Protein AF-A0AAU6LKH6-F1 (afdb_monomer_lite)

Sequence (119 aa):
MSAELGDRPKPSDEMRDVYDVLEHVRLRPGMFVRDGSLQELALILAGYGTALHVHDVGEHFDLAPVGPFADWLCRSRGWSMSCGWATAIELNVQDEPPLSAFFRLLDEWRAATAVEQAR

Foldseek 3Di:
DDDDPDDDQDPPVPDDDVVSVVVVCVVCVVVQDPPLQLVSVLVVLLVVVVVCVVVVPPDDRASHLDGDLQVCCCVVPVFDSVVGDQVRQVVPDDPDRSNVVVVVSVVVSVVVVVVVVVD

Secondary structure (DSSP, 8-state):
-------PPPPTTT--SHHHHHHHHHH-HHHHSGGG-HHHHHHHHHHHHHHHHHTT-------SSSSHHHHHHHHHH----TTHHHHHHHHH--SS-HHHHHHHHHHHHHHHHHHHHT-

Radius of gyration: 15.2 Å; chains: 1; bounding box: 42×38×40 Å

pLDDT: mean 90.08, std 13.74, range [40.19, 98.31]

Structure (mmCIF, N/CA/C/O backbone):
data_AF-A0AAU6LKH6-F1
#
_entry.id   AF-A0AAU6LKH6-F1
#
loop_
_atom_site.group_PDB
_atom_site.id
_atom_site.type_symbol
_atom_site.label_atom_id
_atom_site.label_alt_id
_atom_site.label_comp_id
_atom_site.label_asym_id
_atom_site.label_entity_id
_atom_site.label_seq_id
_atom_site.pdbx_PDB_ins_code
_atom_site.Cartn_x
_atom_site.Cartn_y
_atom_site.Cartn_z
_atom_site.occupancy
_atom_site.B_iso_or_equiv
_atom_site.auth_seq_id
_atom_site.auth_comp_id
_atom_site.auth_asym_id
_atom_site.auth_atom_id
_atom_site.pdbx_PDB_model_num
ATOM 1 N N . MET A 1 1 ? 27.632 14.215 21.190 1.00 41.81 1 MET A N 1
ATOM 2 C CA . MET A 1 1 ? 27.419 14.339 19.736 1.00 41.81 1 MET A CA 1
ATOM 3 C C . MET A 1 1 ? 27.656 12.964 19.139 1.00 41.81 1 MET A C 1
ATOM 5 O O . MET A 1 1 ? 28.805 12.581 19.027 1.00 41.81 1 MET A O 1
ATOM 9 N N . SER A 1 2 ? 26.574 12.210 18.945 1.00 40.19 2 SER A N 1
ATOM 10 C CA . SER A 1 2 ? 26.452 10.987 18.134 1.00 40.19 2 SER A CA 1
ATOM 11 C C . SER A 1 2 ? 25.008 10.531 18.322 1.00 40.19 2 SER A C 1
ATOM 13 O O . SER A 1 2 ? 24.700 9.820 19.270 1.00 40.19 2 SER A O 1
ATOM 15 N N . ALA A 1 3 ? 24.108 11.077 17.506 1.00 40.75 3 ALA A N 1
ATOM 16 C CA . ALA A 1 3 ? 22.784 10.501 17.330 1.00 40.75 3 ALA A CA 1
ATOM 17 C C . ALA A 1 3 ? 22.931 9.453 16.227 1.00 40.75 3 ALA A C 1
ATOM 19 O O . ALA A 1 3 ? 23.409 9.768 15.135 1.00 40.75 3 ALA A O 1
ATOM 20 N N . GLU A 1 4 ? 22.618 8.212 16.569 1.00 41.72 4 GLU A N 1
ATOM 21 C CA . GLU A 1 4 ? 22.649 7.066 15.674 1.00 41.72 4 GLU A CA 1
ATOM 22 C C . GLU A 1 4 ? 21.784 7.332 14.435 1.00 41.72 4 GLU A C 1
ATOM 24 O O . GLU A 1 4 ? 20.683 7.878 14.533 1.00 41.72 4 GLU A O 1
ATOM 29 N N . LEU A 1 5 ? 22.309 6.983 13.255 1.00 45.81 5 LEU A N 1
ATOM 30 C CA . LEU A 1 5 ? 21.567 7.005 11.999 1.00 45.81 5 LEU A CA 1
ATOM 31 C C . LEU A 1 5 ? 20.493 5.909 12.040 1.00 45.81 5 LEU A C 1
ATOM 33 O O . LEU A 1 5 ? 20.705 4.805 11.551 1.00 45.81 5 LEU A O 1
ATOM 37 N N . GLY A 1 6 ? 19.344 6.225 12.631 1.00 50.12 6 GLY A N 1
ATOM 38 C CA . GLY A 1 6 ? 18.098 5.536 12.331 1.00 50.12 6 GLY A CA 1
ATOM 39 C C . GLY A 1 6 ? 17.719 5.823 10.878 1.00 50.12 6 GLY A C 1
ATOM 40 O O . GLY A 1 6 ? 17.435 6.969 10.534 1.00 50.12 6 GLY A O 1
ATOM 41 N N . ASP A 1 7 ? 17.849 4.788 10.055 1.00 62.12 7 ASP A N 1
ATOM 42 C CA . ASP A 1 7 ? 17.297 4.560 8.716 1.00 62.12 7 ASP A CA 1
ATOM 43 C C . ASP A 1 7 ? 16.785 5.801 7.955 1.00 62.12 7 ASP A C 1
ATOM 45 O O . ASP A 1 7 ? 15.634 6.224 8.077 1.00 62.12 7 ASP A O 1
ATOM 49 N N . ARG A 1 8 ? 17.660 6.421 7.152 1.00 68.38 8 ARG A N 1
ATOM 50 C CA . ARG A 1 8 ? 17.215 7.414 6.165 1.00 68.38 8 ARG A CA 1
ATOM 51 C C . ARG A 1 8 ? 16.729 6.669 4.921 1.00 68.38 8 ARG A C 1
ATOM 53 O O . ARG A 1 8 ? 17.443 5.782 4.460 1.00 68.38 8 ARG A O 1
ATOM 60 N N . PRO A 1 9 ? 15.600 7.081 4.323 1.00 71.94 9 PRO A N 1
ATOM 61 C CA . PRO A 1 9 ? 15.121 6.477 3.094 1.00 71.94 9 PRO A CA 1
ATOM 62 C C . PRO A 1 9 ? 16.141 6.763 1.992 1.00 71.94 9 PRO A C 1
ATOM 64 O O . PRO A 1 9 ? 16.777 7.828 1.982 1.00 71.94 9 PRO A O 1
ATOM 67 N N . LYS A 1 10 ? 16.310 5.807 1.078 1.00 79.06 10 LYS A N 1
ATOM 68 C CA . LYS A 1 10 ? 17.282 5.920 -0.013 1.00 79.06 10 LYS A CA 1
ATOM 69 C C . LYS A 1 10 ? 17.032 7.189 -0.832 1.00 79.06 10 LYS A C 1
ATOM 71 O O . LYS A 1 10 ? 15.875 7.531 -1.057 1.00 79.06 10 LYS A O 1
ATOM 76 N N . PRO A 1 11 ? 18.063 7.897 -1.308 1.00 81.75 11 PRO A N 1
ATOM 77 C CA . PRO A 1 11 ? 17.885 8.972 -2.280 1.00 81.75 11 PRO A CA 1
ATOM 78 C C . PRO A 1 11 ? 17.067 8.506 -3.495 1.00 81.75 11 PRO A C 1
ATOM 80 O O . PRO A 1 11 ? 17.051 7.322 -3.826 1.00 81.75 11 PRO A O 1
ATOM 83 N N . SER A 1 12 ? 16.363 9.424 -4.160 1.00 77.50 12 SER A N 1
ATOM 84 C CA . SER A 1 12 ? 15.437 9.070 -5.247 1.00 77.50 12 SER A CA 1
ATOM 85 C C . SER A 1 12 ? 16.103 8.342 -6.424 1.00 77.50 12 SER A C 1
ATOM 87 O O . SER A 1 12 ? 15.455 7.563 -7.109 1.00 77.50 12 SER A O 1
ATOM 89 N N . ASP A 1 13 ? 17.388 8.595 -6.658 1.00 82.12 13 ASP A N 1
ATOM 90 C CA . ASP A 1 13 ? 18.231 7.957 -7.675 1.00 82.12 13 ASP A CA 1
ATOM 91 C C . ASP A 1 13 ? 18.702 6.541 -7.295 1.00 82.12 13 ASP A C 1
ATOM 93 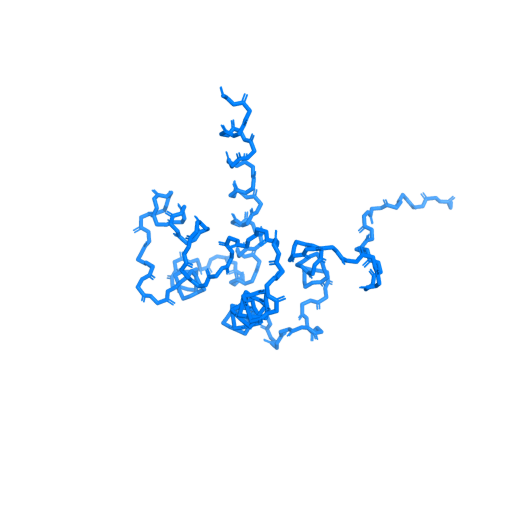O O . ASP A 1 13 ? 19.196 5.807 -8.148 1.00 82.12 13 ASP A O 1
ATOM 97 N N . GLU A 1 14 ? 18.508 6.131 -6.040 1.00 86.31 14 GLU A N 1
ATOM 98 C CA . GLU A 1 14 ? 18.864 4.806 -5.524 1.00 86.31 14 GLU A CA 1
ATOM 99 C C . GLU A 1 14 ? 17.646 3.900 -5.260 1.00 86.31 14 GLU A C 1
ATOM 101 O O . GLU A 1 14 ? 17.825 2.743 -4.868 1.00 86.31 14 GLU A O 1
ATOM 106 N N . MET A 1 15 ? 16.420 4.399 -5.461 1.00 89.56 15 MET A N 1
ATOM 107 C CA . MET A 1 15 ? 15.188 3.614 -5.306 1.00 89.56 15 MET A CA 1
ATOM 108 C C . MET A 1 15 ? 15.111 2.530 -6.384 1.00 89.56 15 MET A C 1
ATOM 110 O O . MET A 1 15 ? 15.276 2.819 -7.570 1.00 89.56 15 MET A O 1
ATOM 114 N N . ARG A 1 16 ? 14.865 1.282 -5.977 1.00 89.88 16 ARG A N 1
ATOM 115 C CA . ARG A 1 16 ? 14.879 0.121 -6.882 1.00 89.88 16 ARG A CA 1
ATOM 116 C C . ARG A 1 16 ? 13.524 -0.521 -7.099 1.00 89.88 16 ARG A C 1
ATOM 118 O O . ARG A 1 16 ? 13.363 -1.190 -8.111 1.00 89.88 16 ARG A O 1
ATOM 125 N N . ASP A 1 17 ? 12.617 -0.353 -6.148 1.00 92.94 17 ASP A N 1
ATOM 126 C CA . ASP A 1 17 ? 11.308 -0.990 -6.158 1.00 92.94 17 ASP A CA 1
ATOM 127 C C . ASP A 1 17 ? 10.257 -0.127 -5.448 1.00 92.94 17 ASP A C 1
ATOM 129 O O . ASP A 1 17 ? 10.546 0.939 -4.885 1.00 92.94 17 ASP A O 1
ATOM 133 N N . VAL A 1 18 ? 9.013 -0.601 -5.465 1.00 94.94 18 VAL A N 1
ATOM 134 C CA . VAL A 1 18 ? 7.896 0.046 -4.770 1.00 94.94 18 VAL A CA 1
ATOM 135 C C . VAL A 1 18 ? 8.138 0.237 -3.265 1.00 94.94 18 VAL A C 1
ATOM 137 O O . VAL A 1 18 ? 7.655 1.213 -2.688 1.00 94.94 18 VAL A O 1
ATOM 140 N N . TYR A 1 19 ? 8.872 -0.655 -2.598 1.00 95.00 19 TYR A N 1
ATOM 141 C CA . TYR A 1 19 ? 9.066 -0.567 -1.151 1.00 95.00 19 TYR A CA 1
ATOM 142 C C . TYR A 1 19 ? 9.976 0.604 -0.791 1.00 95.00 19 TYR A C 1
ATOM 144 O O . TYR A 1 19 ? 9.686 1.317 0.168 1.00 95.00 19 TYR A O 1
ATOM 152 N N . ASP A 1 20 ? 10.998 0.876 -1.605 1.00 93.62 20 ASP A N 1
ATOM 153 C CA . ASP A 1 20 ? 11.824 2.076 -1.454 1.00 93.62 20 ASP A CA 1
ATOM 154 C C . ASP A 1 20 ? 10.982 3.360 -1.569 1.00 93.62 20 ASP A C 1
ATOM 156 O O . ASP A 1 20 ? 11.167 4.298 -0.789 1.00 93.62 20 ASP A O 1
ATOM 160 N N . VAL A 1 21 ? 10.009 3.396 -2.489 1.00 93.62 21 VAL A N 1
ATOM 161 C CA . VAL A 1 21 ? 9.053 4.514 -2.603 1.00 93.62 21 VAL A CA 1
ATOM 162 C C . VAL A 1 21 ? 8.196 4.627 -1.340 1.00 93.62 21 VAL A C 1
ATOM 164 O O . VAL A 1 21 ? 7.999 5.724 -0.813 1.00 93.62 21 VAL A O 1
ATOM 167 N N . LEU A 1 22 ? 7.701 3.502 -0.827 1.00 96.06 22 LEU A N 1
ATOM 168 C CA . LEU A 1 22 ? 6.844 3.467 0.355 1.00 96.06 22 LEU A CA 1
ATOM 169 C C . LEU A 1 22 ? 7.552 3.925 1.633 1.00 96.06 22 LEU A C 1
ATOM 171 O O . LEU A 1 22 ? 6.896 4.546 2.469 1.00 96.06 22 LEU A O 1
ATOM 175 N N . GLU A 1 23 ? 8.864 3.728 1.769 1.00 95.00 23 GLU A N 1
ATOM 176 C CA . GLU A 1 23 ? 9.614 4.304 2.894 1.00 95.00 23 GLU A CA 1
ATOM 177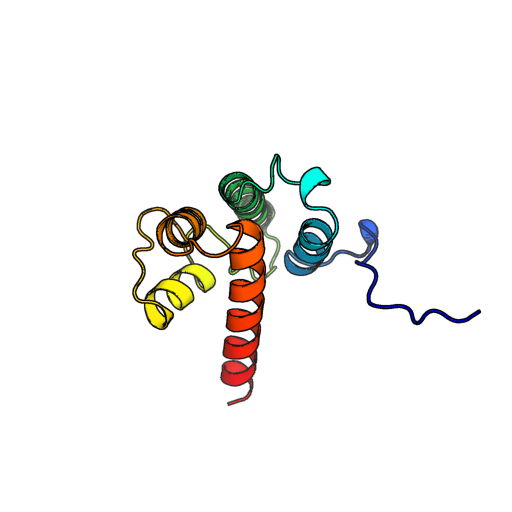 C C . GLU A 1 23 ? 9.615 5.843 2.860 1.00 95.00 23 GLU A C 1
ATOM 179 O O . GLU A 1 23 ? 9.475 6.495 3.899 1.00 95.00 23 GLU A O 1
ATOM 184 N N . HIS A 1 24 ? 9.667 6.464 1.674 1.00 93.38 24 HIS A N 1
ATOM 185 C CA . HIS A 1 24 ? 9.504 7.922 1.566 1.00 93.38 24 HIS A CA 1
ATOM 186 C C . HIS A 1 24 ? 8.095 8.379 1.924 1.00 93.38 24 HIS A C 1
ATOM 188 O O . HIS A 1 24 ? 7.942 9.376 2.637 1.00 93.38 24 HIS A O 1
ATOM 194 N N . VAL A 1 25 ? 7.074 7.652 1.460 1.00 95.12 25 VAL A N 1
ATOM 195 C CA . VAL A 1 25 ? 5.673 7.940 1.800 1.00 95.12 25 VAL A CA 1
ATOM 196 C C . VAL A 1 25 ? 5.469 7.841 3.311 1.00 95.12 25 VAL A C 1
ATOM 198 O O . VAL A 1 25 ? 4.860 8.731 3.900 1.00 95.12 25 VAL A O 1
ATOM 201 N N . ARG A 1 26 ? 6.021 6.809 3.958 1.00 95.00 26 ARG A N 1
ATOM 202 C CA . ARG A 1 26 ? 5.934 6.604 5.409 1.00 95.00 26 ARG A CA 1
ATOM 203 C C . ARG A 1 26 ? 6.546 7.769 6.187 1.00 95.00 26 ARG A C 1
ATOM 205 O O . ARG A 1 26 ? 5.973 8.219 7.176 1.00 95.00 26 ARG A O 1
ATOM 212 N N . LEU A 1 27 ? 7.686 8.286 5.732 1.00 92.88 27 LEU A N 1
ATOM 213 C CA . LEU A 1 27 ? 8.404 9.362 6.418 1.00 92.88 27 LEU A CA 1
ATOM 214 C C . LEU A 1 27 ? 7.833 10.755 6.159 1.00 92.88 27 LEU A C 1
ATOM 216 O O . LEU A 1 27 ? 7.972 11.643 7.003 1.00 92.88 27 LEU A O 1
ATOM 220 N N . ARG A 1 28 ? 7.242 10.987 4.983 1.00 92.00 28 ARG A N 1
ATOM 221 C CA . ARG A 1 28 ? 6.739 12.305 4.569 1.00 92.00 28 ARG A CA 1
ATOM 222 C C . ARG A 1 28 ? 5.391 12.181 3.861 1.00 92.00 28 ARG A C 1
ATOM 224 O O . ARG A 1 28 ? 5.277 12.620 2.718 1.00 92.00 28 ARG A O 1
ATOM 231 N N . PRO A 1 29 ? 4.347 11.651 4.518 1.00 93.31 29 PRO A N 1
ATOM 232 C CA . PRO A 1 29 ? 3.087 11.325 3.851 1.00 93.31 29 PRO A CA 1
ATOM 233 C C . PRO A 1 29 ? 2.472 12.533 3.142 1.00 93.31 29 PRO A C 1
ATOM 235 O O . PRO A 1 29 ? 2.069 12.414 1.992 1.00 93.31 29 PRO A O 1
ATOM 238 N N . GLY A 1 30 ? 2.529 13.723 3.753 1.00 92.94 30 GLY A N 1
ATOM 239 C CA . GLY A 1 30 ? 2.004 14.960 3.159 1.00 92.94 30 GLY A CA 1
ATOM 240 C C . GLY A 1 30 ? 2.700 15.435 1.874 1.00 92.94 30 GLY A C 1
ATOM 241 O O . GLY A 1 30 ? 2.171 16.313 1.201 1.00 92.94 30 GLY A O 1
ATOM 242 N N . MET A 1 31 ? 3.868 14.884 1.518 1.00 92.38 31 MET A N 1
ATOM 243 C CA . MET A 1 31 ? 4.522 15.145 0.226 1.00 92.38 31 MET A CA 1
ATOM 244 C C . MET A 1 31 ? 3.905 14.318 -0.912 1.00 92.38 31 MET A C 1
ATOM 246 O O . MET A 1 31 ? 3.990 14.724 -2.069 1.00 92.38 31 MET A O 1
ATOM 250 N N . PHE A 1 32 ? 3.304 13.172 -0.591 1.00 92.44 32 PHE A N 1
ATOM 251 C CA . PHE A 1 32 ? 2.834 12.190 -1.571 1.00 92.44 32 PHE A CA 1
ATOM 252 C C . PHE A 1 32 ? 1.314 12.100 -1.628 1.00 92.44 32 PHE A C 1
ATOM 254 O O . PHE A 1 32 ? 0.752 11.978 -2.712 1.00 92.44 32 PHE A O 1
ATOM 261 N N . VAL A 1 33 ? 0.657 12.163 -0.471 1.00 94.81 33 VAL A N 1
ATOM 262 C CA . VAL A 1 33 ? -0.791 12.023 -0.335 1.00 94.81 33 VAL A CA 1
ATOM 263 C C . VAL A 1 33 ? -1.350 13.139 0.529 1.00 94.81 33 VAL A C 1
ATOM 265 O O . VAL A 1 33 ? -0.815 13.482 1.588 1.00 94.81 33 VAL A O 1
ATOM 268 N N . ARG A 1 34 ? -2.452 13.723 0.075 1.00 92.62 34 ARG A N 1
ATOM 269 C CA . ARG A 1 34 ? -3.133 14.800 0.783 1.00 92.62 34 ARG A CA 1
ATOM 270 C C . ARG A 1 34 ? -3.847 14.237 1.998 1.00 92.62 34 ARG A C 1
ATOM 272 O O . ARG A 1 34 ? -4.533 13.225 1.899 1.00 92.62 34 ARG A O 1
ATOM 279 N N . ASP A 1 35 ? -3.669 14.894 3.141 1.00 91.06 35 ASP A N 1
ATOM 280 C CA . ASP A 1 35 ? -4.353 14.573 4.401 1.00 91.06 35 ASP A CA 1
ATOM 281 C C . ASP A 1 35 ? -4.242 13.093 4.829 1.00 91.06 35 ASP A C 1
ATOM 283 O O . ASP A 1 35 ? -5.082 12.580 5.563 1.00 91.06 35 ASP A O 1
ATOM 287 N N . GLY A 1 36 ? -3.197 12.387 4.373 1.00 90.62 36 GLY A N 1
ATOM 288 C CA . GLY A 1 36 ? -3.025 10.957 4.640 1.00 90.62 36 GLY A CA 1
ATOM 289 C C . GLY A 1 36 ? -4.032 10.054 3.916 1.00 90.62 36 GLY A C 1
ATOM 290 O O . GLY A 1 36 ? -4.301 8.953 4.393 1.00 90.62 36 GLY A O 1
ATOM 291 N N . SER A 1 37 ? -4.601 10.506 2.794 1.00 96.00 37 SER A N 1
ATOM 292 C CA . SER A 1 37 ? -5.591 9.763 2.010 1.00 96.00 37 SER A CA 1
ATOM 293 C C . SER A 1 37 ? -5.044 8.420 1.527 1.00 96.00 37 SER A C 1
ATOM 295 O O . SER A 1 37 ? -4.119 8.350 0.711 1.00 96.00 37 SER A O 1
ATOM 297 N N . LEU A 1 38 ? -5.654 7.335 2.006 1.00 97.31 38 LEU A N 1
ATOM 298 C CA . LEU A 1 38 ? -5.252 5.989 1.621 1.00 97.31 38 LEU A CA 1
ATOM 299 C C . LEU A 1 38 ? -5.677 5.649 0.189 1.00 97.31 38 LEU A C 1
ATOM 301 O O . LEU A 1 38 ? -4.959 4.948 -0.523 1.00 97.31 38 LEU A O 1
ATOM 305 N N . GLN A 1 39 ? -6.809 6.195 -0.255 1.00 97.19 39 GLN A N 1
ATOM 306 C CA . GLN A 1 39 ? -7.272 6.067 -1.637 1.00 97.19 39 GLN A CA 1
ATOM 307 C C . GLN A 1 39 ? -6.299 6.708 -2.633 1.00 97.19 39 GLN A C 1
ATOM 309 O O . GLN A 1 39 ? -6.043 6.143 -3.696 1.00 97.19 39 GLN A O 1
ATOM 314 N N . GLU A 1 40 ? -5.715 7.862 -2.290 1.00 96.56 40 GLU A N 1
ATOM 315 C CA . GLU A 1 40 ? -4.695 8.493 -3.136 1.00 96.56 40 GLU A CA 1
ATOM 316 C C . GLU A 1 40 ? -3.436 7.627 -3.227 1.00 96.56 40 GLU A C 1
ATOM 318 O O . GLU A 1 40 ? -2.914 7.430 -4.325 1.00 96.56 40 GLU A O 1
ATOM 323 N N . LEU A 1 41 ? -2.988 7.040 -2.109 1.00 97.81 41 LEU A N 1
ATOM 324 C CA . LEU A 1 41 ? -1.863 6.104 -2.136 1.00 97.81 41 LEU A CA 1
ATOM 325 C C . LEU A 1 41 ? -2.166 4.894 -3.029 1.00 97.81 41 LEU A C 1
ATOM 327 O O . LEU A 1 41 ? -1.341 4.519 -3.860 1.00 97.81 41 LEU A O 1
ATOM 331 N N . ALA A 1 42 ? -3.354 4.302 -2.897 1.00 97.56 42 ALA A N 1
ATOM 332 C CA . ALA A 1 42 ? -3.761 3.166 -3.718 1.00 97.56 42 ALA A CA 1
ATOM 333 C C . ALA A 1 42 ? -3.781 3.507 -5.216 1.00 97.56 42 ALA A C 1
ATOM 335 O O . ALA A 1 42 ? -3.367 2.687 -6.037 1.00 97.56 42 ALA A O 1
ATOM 336 N N . LEU A 1 43 ? -4.199 4.724 -5.579 1.00 96.25 43 LEU A N 1
ATOM 337 C CA . LEU A 1 43 ? -4.170 5.196 -6.962 1.00 96.25 43 LEU A CA 1
ATOM 338 C C . LEU A 1 43 ? -2.736 5.375 -7.484 1.00 96.25 43 LEU A C 1
ATOM 340 O O . LEU A 1 43 ? -2.445 4.962 -8.607 1.00 96.25 43 LEU A O 1
ATOM 344 N N . ILE A 1 44 ? -1.832 5.939 -6.675 1.00 96.31 44 ILE A N 1
ATOM 345 C CA . ILE A 1 44 ? -0.405 6.062 -7.016 1.00 96.31 44 ILE A CA 1
ATOM 346 C C . ILE A 1 44 ? 0.196 4.675 -7.281 1.00 96.31 44 ILE A C 1
ATOM 348 O O . ILE A 1 44 ? 0.854 4.471 -8.302 1.00 96.31 44 ILE A O 1
ATOM 352 N N . LEU A 1 45 ? -0.078 3.705 -6.406 1.00 97.25 45 LEU A N 1
ATOM 353 C CA . LEU A 1 45 ? 0.418 2.334 -6.538 1.00 97.25 45 LEU A CA 1
ATOM 354 C C . LEU A 1 45 ? -0.187 1.607 -7.749 1.00 97.25 45 LEU A C 1
ATOM 356 O O . LEU A 1 45 ? 0.524 0.901 -8.461 1.00 97.25 45 LEU A O 1
ATOM 360 N N . ALA A 1 46 ? -1.468 1.822 -8.053 1.00 96.06 46 ALA A N 1
ATOM 361 C CA . ALA A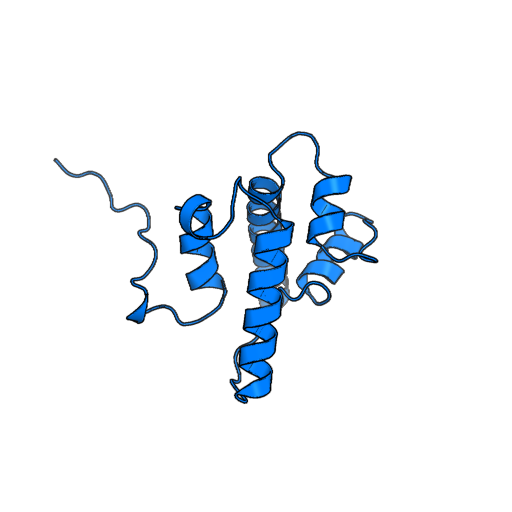 1 46 ? -2.072 1.305 -9.281 1.00 96.06 46 ALA A CA 1
ATOM 362 C C . ALA A 1 46 ? -1.389 1.873 -10.542 1.00 96.06 46 ALA A C 1
ATOM 364 O O . ALA A 1 46 ? -1.128 1.136 -11.498 1.00 96.06 46 ALA A O 1
ATOM 365 N N . GLY A 1 47 ? -1.054 3.167 -10.533 1.00 96.38 47 GLY A N 1
ATOM 366 C CA . GLY A 1 47 ? -0.278 3.809 -11.595 1.00 96.38 47 GLY A CA 1
ATOM 367 C C . GLY A 1 47 ? 1.130 3.226 -11.731 1.00 96.38 47 GLY A C 1
ATOM 368 O O . GLY A 1 47 ? 1.565 2.950 -12.846 1.00 96.38 47 GLY A O 1
ATOM 369 N N . TYR A 1 48 ? 1.804 2.962 -10.609 1.00 96.38 48 TYR A N 1
ATOM 370 C CA . TYR A 1 48 ? 3.114 2.309 -10.580 1.00 96.38 48 TYR A CA 1
ATOM 371 C C . TYR A 1 48 ? 3.078 0.925 -11.242 1.00 96.38 48 TYR A C 1
ATOM 373 O O . TYR A 1 48 ? 3.815 0.681 -12.195 1.00 96.38 48 TYR A O 1
ATOM 381 N N . GLY A 1 49 ? 2.151 0.055 -10.823 1.00 95.88 49 GLY A N 1
ATOM 382 C CA . GLY A 1 49 ? 1.981 -1.268 -11.433 1.00 95.88 49 GLY A CA 1
ATOM 383 C C . GLY A 1 49 ? 1.626 -1.200 -12.924 1.00 95.88 49 GLY A C 1
ATOM 384 O O . GLY A 1 49 ? 2.131 -1.984 -13.726 1.00 95.88 49 GLY A O 1
ATOM 385 N N . THR A 1 50 ? 0.812 -0.216 -13.323 1.00 96.19 50 THR A N 1
ATOM 386 C CA . THR A 1 50 ? 0.504 0.033 -14.741 1.00 96.19 50 THR A CA 1
ATOM 387 C C . THR A 1 50 ? 1.761 0.415 -15.526 1.00 96.19 50 THR A C 1
ATOM 389 O O . THR A 1 50 ? 1.969 -0.094 -16.625 1.00 96.19 50 THR A O 1
ATOM 392 N N . ALA A 1 51 ? 2.613 1.280 -14.970 1.00 96.50 51 ALA A N 1
ATOM 393 C CA . ALA A 1 51 ? 3.862 1.690 -15.604 1.00 96.50 51 ALA A CA 1
ATOM 394 C C . ALA A 1 51 ? 4.837 0.514 -15.760 1.00 96.50 51 ALA A C 1
ATOM 396 O O . ALA A 1 51 ? 5.398 0.350 -16.843 1.00 96.50 51 ALA A O 1
ATOM 397 N N . LEU A 1 52 ? 4.978 -0.337 -14.736 1.00 96.12 52 LEU A N 1
ATOM 398 C CA . LEU A 1 52 ? 5.780 -1.562 -14.833 1.00 96.12 52 LEU A CA 1
ATOM 399 C C . LEU A 1 52 ? 5.319 -2.435 -16.007 1.00 96.12 52 LEU A C 1
ATOM 401 O O . LEU A 1 52 ? 6.137 -2.854 -16.823 1.00 96.12 52 LEU A O 1
ATOM 405 N N . HIS A 1 53 ? 4.006 -2.645 -16.135 1.00 94.19 53 HIS A N 1
ATOM 406 C CA . HIS A 1 53 ? 3.435 -3.459 -17.206 1.00 94.19 53 HIS A CA 1
ATOM 407 C C . HIS A 1 53 ? 3.631 -2.843 -18.599 1.00 94.19 53 HIS A C 1
ATOM 409 O O . HIS A 1 53 ? 4.075 -3.524 -19.519 1.00 94.19 53 HIS A O 1
ATOM 415 N N . VAL A 1 54 ? 3.324 -1.552 -18.765 1.00 97.75 54 VAL A N 1
ATOM 416 C CA . VAL A 1 54 ? 3.439 -0.849 -20.057 1.00 97.75 54 VAL A CA 1
ATOM 417 C C . VAL A 1 54 ? 4.884 -0.807 -20.559 1.00 97.75 54 VAL A C 1
ATOM 419 O O . VAL 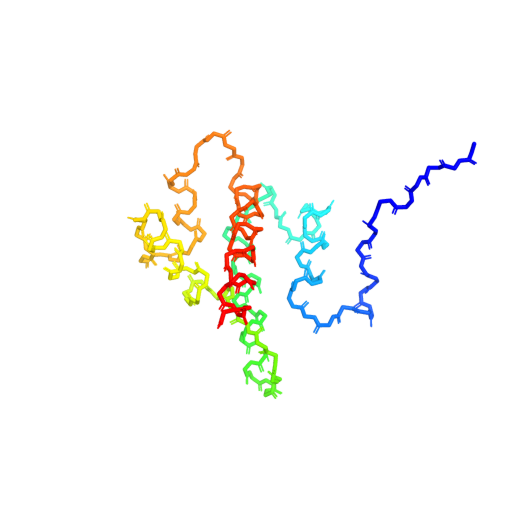A 1 54 ? 5.112 -0.838 -21.768 1.00 97.75 54 VAL A O 1
ATOM 422 N N . HIS A 1 55 ? 5.851 -0.736 -19.644 1.00 96.75 55 HIS A N 1
ATOM 423 C CA . HIS A 1 55 ? 7.274 -0.647 -19.966 1.00 96.75 55 HIS A CA 1
ATOM 424 C C . HIS A 1 55 ? 8.024 -1.988 -19.889 1.00 96.75 55 HIS A C 1
ATOM 426 O O . HIS A 1 55 ? 9.245 -1.981 -20.023 1.00 96.75 55 HIS A O 1
ATOM 432 N N . ASP A 1 56 ? 7.318 -3.111 -19.707 1.00 95.19 56 ASP A N 1
ATOM 433 C CA . ASP A 1 56 ? 7.893 -4.464 -19.592 1.00 95.19 56 ASP A CA 1
ATOM 434 C C . ASP A 1 56 ? 9.018 -4.560 -18.539 1.00 95.19 56 ASP A C 1
ATOM 436 O O . ASP A 1 56 ? 10.058 -5.193 -18.726 1.00 95.19 56 ASP A O 1
ATOM 440 N N . VAL A 1 57 ? 8.825 -3.875 -17.409 1.00 95.19 57 VAL A N 1
ATOM 441 C CA . VAL A 1 57 ? 9.762 -3.912 -16.285 1.00 95.19 57 VAL A CA 1
ATOM 442 C C . VAL A 1 57 ? 9.435 -5.132 -15.431 1.00 95.19 57 VAL A C 1
ATOM 444 O O . VAL A 1 57 ? 8.374 -5.204 -14.817 1.00 95.19 57 VAL A O 1
ATOM 447 N N . GLY A 1 58 ? 10.367 -6.085 -15.366 1.00 90.69 58 GLY A N 1
ATOM 448 C CA . GLY A 1 58 ? 10.233 -7.347 -14.624 1.00 90.69 58 GLY A CA 1
ATOM 449 C C . GLY A 1 58 ? 10.314 -7.226 -13.096 1.00 90.69 58 GLY A C 1
ATOM 450 O O . GLY A 1 58 ? 10.857 -8.117 -12.446 1.00 90.69 58 GLY A O 1
ATOM 451 N N . GLU A 1 59 ? 9.827 -6.129 -12.521 1.00 92.19 59 GLU A N 1
ATOM 452 C CA . GLU A 1 59 ? 9.707 -5.971 -11.073 1.00 92.19 59 GLU A CA 1
ATOM 453 C C . GLU A 1 59 ? 8.473 -6.720 -10.556 1.00 92.19 59 GLU A C 1
ATOM 455 O O . GLU A 1 59 ? 7.394 -6.676 -11.151 1.00 92.19 59 GLU A O 1
ATOM 460 N N . HIS A 1 60 ? 8.624 -7.410 -9.426 1.00 89.50 60 HIS A N 1
ATOM 461 C CA . HIS A 1 60 ? 7.500 -8.052 -8.758 1.00 89.50 60 HIS A CA 1
ATOM 462 C C . HIS A 1 60 ? 6.682 -7.024 -7.970 1.00 89.50 60 HIS A C 1
ATOM 464 O O . HIS A 1 60 ? 7.225 -6.324 -7.119 1.00 89.50 60 HIS A O 1
ATOM 470 N N . PHE A 1 61 ? 5.374 -6.955 -8.231 1.00 93.75 61 PHE A N 1
ATOM 471 C CA . PHE A 1 61 ? 4.496 -5.944 -7.650 1.00 93.75 61 PHE A CA 1
ATOM 472 C C . PHE A 1 61 ? 3.215 -6.555 -7.066 1.00 93.75 61 PHE A C 1
ATOM 474 O O . PHE A 1 61 ? 2.321 -6.983 -7.794 1.00 93.75 61 PHE A O 1
ATOM 481 N N . ASP A 1 62 ? 3.113 -6.532 -5.736 1.00 95.12 62 ASP A N 1
ATOM 482 C CA . ASP A 1 62 ? 2.049 -7.201 -4.970 1.00 95.12 62 ASP A CA 1
ATOM 483 C C . ASP A 1 62 ? 0.941 -6.267 -4.461 1.00 95.12 62 ASP A C 1
ATOM 485 O O . ASP A 1 62 ? -0.050 -6.719 -3.878 1.00 95.12 62 ASP A O 1
ATOM 489 N N . LEU A 1 63 ? 1.125 -4.956 -4.643 1.00 96.56 63 LEU A N 1
ATOM 490 C CA . LEU A 1 63 ? 0.355 -3.904 -3.968 1.00 96.56 63 LEU A CA 1
ATOM 491 C C . LEU A 1 63 ? -0.705 -3.247 -4.856 1.00 96.56 63 LEU A C 1
ATOM 493 O O . LEU A 1 63 ? -1.250 -2.194 -4.513 1.00 96.56 63 LEU A O 1
ATOM 497 N N . ALA A 1 64 ? -1.030 -3.869 -5.989 1.00 93.69 64 ALA A N 1
ATOM 498 C CA . ALA A 1 64 ? -2.186 -3.479 -6.782 1.00 93.69 64 ALA A CA 1
ATOM 499 C C . ALA A 1 64 ? -3.467 -3.489 -5.911 1.00 93.69 64 ALA A C 1
ATOM 501 O O . ALA A 1 64 ? -3.535 -4.222 -4.918 1.00 93.69 64 ALA A O 1
ATOM 502 N N . PRO A 1 65 ? -4.504 -2.692 -6.249 1.00 91.44 65 PRO A N 1
ATOM 503 C CA . PRO A 1 65 ? -5.750 -2.639 -5.470 1.00 91.44 65 PRO A CA 1
ATOM 504 C C . PRO A 1 65 ? -6.376 -4.018 -5.211 1.00 91.44 65 PRO A C 1
ATOM 506 O O . PRO A 1 65 ? -7.004 -4.234 -4.174 1.00 91.44 65 PRO A O 1
ATOM 509 N N . VAL A 1 66 ? -6.154 -4.944 -6.145 1.00 89.75 66 VAL A N 1
ATOM 510 C CA . VAL A 1 66 ? -6.399 -6.384 -6.039 1.00 89.75 66 VAL A CA 1
ATOM 511 C C . VAL A 1 66 ? -5.087 -7.122 -6.310 1.00 89.75 66 VAL A C 1
ATOM 513 O O . VAL A 1 66 ? -4.286 -6.650 -7.113 1.00 89.75 66 VAL A O 1
ATOM 516 N N . GLY A 1 67 ? -4.856 -8.266 -5.666 1.00 92.12 67 GLY A N 1
ATOM 517 C CA . GLY A 1 67 ? -3.604 -9.016 -5.798 1.00 92.12 67 GLY A CA 1
ATOM 518 C C . GLY A 1 67 ? -3.127 -9.611 -4.473 1.00 92.12 67 GLY A C 1
ATOM 519 O O . GLY A 1 67 ? -3.896 -9.639 -3.511 1.00 92.12 67 GLY A O 1
ATOM 520 N N . PRO A 1 68 ? -1.863 -10.061 -4.388 1.00 96.12 68 PRO A N 1
ATOM 521 C CA . PRO A 1 68 ? -1.367 -10.852 -3.260 1.00 96.12 68 PRO A CA 1
ATOM 522 C C . PRO A 1 68 ? -1.557 -10.209 -1.881 1.00 96.12 68 PRO A C 1
ATOM 524 O O . PRO A 1 68 ? -1.962 -10.902 -0.943 1.00 96.12 68 PRO A O 1
ATOM 527 N N . PHE A 1 69 ? -1.344 -8.895 -1.749 1.00 97.44 69 PHE A N 1
ATOM 528 C CA . PHE A 1 69 ? -1.590 -8.188 -0.488 1.00 97.44 69 PHE A CA 1
ATOM 529 C C . PHE A 1 69 ? -3.083 -8.132 -0.121 1.00 97.44 69 PHE A C 1
ATOM 531 O O . PHE A 1 69 ? -3.461 -8.435 1.014 1.00 97.44 69 PHE A O 1
ATOM 538 N N . ALA A 1 70 ? -3.953 -7.807 -1.084 1.00 97.25 70 ALA A N 1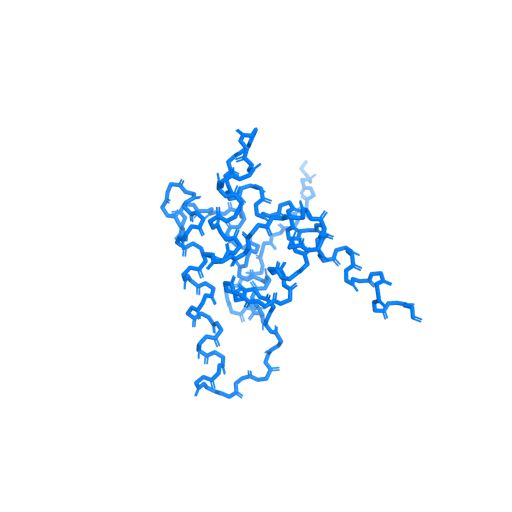
ATOM 539 C CA . ALA A 1 70 ? -5.403 -7.798 -0.878 1.00 97.25 70 ALA A CA 1
ATOM 540 C C . ALA A 1 70 ? -5.939 -9.203 -0.550 1.00 97.25 70 ALA A C 1
ATOM 542 O O . ALA A 1 70 ? -6.750 -9.371 0.361 1.00 97.25 70 ALA A O 1
ATOM 543 N N . ASP A 1 71 ? -5.442 -10.229 -1.238 1.00 97.00 71 ASP A N 1
ATOM 544 C CA . ASP A 1 71 ? -5.817 -11.620 -1.007 1.00 97.00 71 ASP A CA 1
ATOM 545 C C . ASP A 1 71 ? -5.383 -12.090 0.384 1.00 97.00 71 ASP A C 1
ATOM 547 O O . ASP A 1 71 ? -6.128 -12.796 1.071 1.00 97.00 71 ASP A O 1
ATOM 551 N N . TRP A 1 72 ? -4.190 -11.683 0.826 1.00 97.62 72 TRP A N 1
ATOM 552 C CA . TRP A 1 72 ? -3.742 -11.933 2.189 1.00 97.62 72 TRP A CA 1
ATOM 553 C C . TRP A 1 72 ? -4.653 -11.252 3.213 1.00 97.62 72 TRP A C 1
ATOM 555 O O . TRP A 1 72 ? -5.072 -11.927 4.150 1.00 97.62 72 TRP A O 1
ATOM 565 N N . LEU A 1 73 ? -5.030 -9.981 3.022 1.00 97.50 73 LEU A N 1
ATOM 566 C CA . LEU A 1 73 ? -5.975 -9.285 3.910 1.00 97.50 73 LEU A CA 1
ATOM 567 C C . LEU A 1 73 ? -7.340 -9.978 3.961 1.00 97.50 73 LEU A C 1
ATOM 569 O O . LEU A 1 73 ? -7.917 -10.137 5.039 1.00 97.50 73 LEU A O 1
ATOM 573 N N . CYS A 1 74 ? -7.850 -10.426 2.811 1.00 97.50 74 CYS A N 1
ATOM 574 C CA . CYS A 1 74 ? -9.104 -11.167 2.740 1.00 97.50 74 CYS A CA 1
ATOM 575 C C . CYS A 1 74 ? -9.042 -12.440 3.594 1.00 97.50 74 CYS A C 1
ATOM 577 O O . CYS A 1 74 ? -9.934 -12.687 4.404 1.00 97.50 74 CYS A O 1
ATOM 579 N N . ARG A 1 75 ? -7.958 -13.219 3.479 1.00 97.19 75 ARG A N 1
ATOM 580 C CA . ARG A 1 75 ? -7.780 -14.460 4.250 1.00 97.19 75 ARG A CA 1
ATOM 581 C C . ARG A 1 75 ? -7.498 -14.216 5.731 1.00 97.19 75 ARG A C 1
ATOM 583 O O . ARG A 1 75 ? -8.045 -14.926 6.568 1.00 97.19 75 ARG A O 1
ATOM 590 N N . SER A 1 76 ? -6.634 -13.256 6.058 1.00 96.94 76 SER A N 1
ATOM 591 C CA . SER A 1 76 ? -6.155 -13.036 7.428 1.00 96.94 76 SER A CA 1
ATOM 592 C C . SER A 1 76 ? -7.170 -12.298 8.296 1.00 96.94 76 SER A C 1
ATOM 594 O O . SER A 1 76 ? -7.189 -12.496 9.510 1.00 96.94 76 SER A O 1
ATOM 596 N N . ARG A 1 77 ? -8.028 -11.467 7.691 1.00 96.56 77 ARG A N 1
ATOM 597 C CA . ARG A 1 77 ? -9.006 -10.637 8.411 1.00 96.56 77 ARG A CA 1
ATOM 598 C C . ARG A 1 77 ? -10.464 -10.940 8.083 1.00 96.56 77 ARG A C 1
ATOM 600 O O . ARG A 1 77 ? -11.344 -10.474 8.800 1.00 96.56 77 ARG A O 1
ATOM 607 N N . GLY A 1 78 ? -10.741 -11.689 7.015 1.00 97.31 78 GLY A N 1
ATOM 608 C CA . GLY A 1 78 ? -12.110 -11.943 6.553 1.00 97.31 78 GLY A CA 1
ATOM 609 C C . GLY A 1 78 ? -12.792 -10.713 5.946 1.00 97.31 78 GLY A C 1
ATOM 610 O O . GLY A 1 78 ? -14.016 -10.677 5.837 1.00 97.31 78 GLY A O 1
ATOM 611 N N . TRP A 1 79 ? -12.026 -9.681 5.583 1.00 97.44 79 TRP A N 1
ATOM 612 C CA . TRP A 1 79 ? -12.568 -8.444 5.026 1.00 97.44 79 TRP A CA 1
ATOM 613 C C . TRP A 1 79 ? -12.944 -8.609 3.550 1.00 97.44 79 TRP A C 1
ATOM 615 O O . TRP A 1 79 ? -12.261 -9.294 2.785 1.00 97.44 79 TRP A O 1
ATOM 625 N N . SER A 1 80 ? -14.015 -7.930 3.130 1.00 95.75 80 SER A N 1
ATOM 626 C CA . SER A 1 80 ? -14.385 -7.849 1.713 1.00 95.75 80 SER A CA 1
ATOM 627 C C . SER A 1 80 ? -13.376 -6.994 0.948 1.00 95.75 80 SER A C 1
ATOM 629 O O . SER A 1 80 ? -13.164 -5.835 1.297 1.00 95.75 80 SER A O 1
ATOM 631 N N . MET A 1 81 ? -12.803 -7.546 -0.124 1.00 95.94 81 MET A N 1
ATOM 632 C CA . MET A 1 81 ? -11.879 -6.848 -1.034 1.00 95.94 81 MET A CA 1
ATOM 633 C C . MET A 1 81 ? -12.562 -6.341 -2.311 1.00 95.94 81 MET A C 1
ATOM 635 O O . MET A 1 81 ? -11.892 -5.983 -3.274 1.00 95.94 81 MET A O 1
ATOM 639 N N . SER A 1 82 ? -13.899 -6.291 -2.338 1.00 93.81 82 SER A N 1
ATOM 640 C CA . SER A 1 82 ? -14.666 -5.942 -3.551 1.00 93.81 82 SER A CA 1
ATOM 641 C C . SER A 1 82 ? -14.348 -4.541 -4.094 1.00 93.81 82 SER A C 1
ATOM 643 O O . SER A 1 82 ? -14.488 -4.301 -5.289 1.00 93.81 82 SER A O 1
ATOM 645 N N . CYS A 1 83 ? -13.900 -3.633 -3.223 1.00 95.31 83 CYS A N 1
ATOM 646 C CA . CYS A 1 83 ? -13.477 -2.272 -3.566 1.00 95.31 83 CYS A CA 1
ATOM 647 C C . CYS A 1 83 ? -11.962 -2.060 -3.375 1.00 95.31 83 CYS A C 1
ATOM 649 O O . CYS A 1 83 ? -11.502 -0.926 -3.286 1.00 95.31 83 CYS A O 1
ATOM 651 N N . GLY A 1 84 ? -11.187 -3.144 -3.282 1.00 96.75 84 GLY A N 1
ATOM 652 C CA . GLY A 1 84 ? -9.751 -3.109 -3.023 1.00 96.75 84 GLY A CA 1
ATOM 653 C C . GLY A 1 84 ? -9.375 -2.888 -1.556 1.00 96.75 84 GLY A C 1
ATOM 654 O O . GLY A 1 84 ? -10.207 -2.581 -0.695 1.00 96.75 84 GLY A O 1
ATOM 655 N N . TRP A 1 85 ?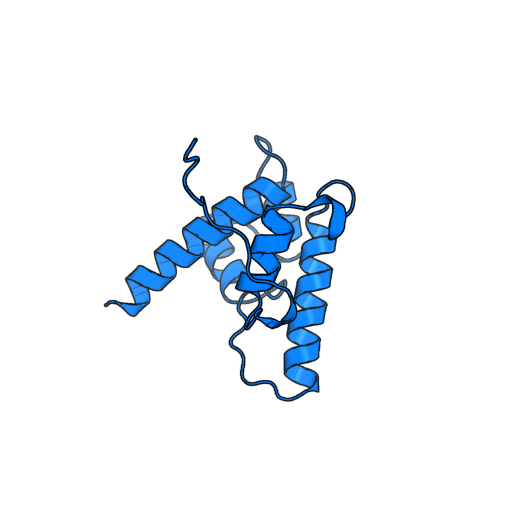 -8.085 -3.070 -1.271 1.00 98.06 85 TRP A N 1
ATOM 656 C CA . TRP A 1 85 ? -7.564 -3.061 0.097 1.00 98.06 85 TRP A CA 1
ATOM 657 C C . TRP A 1 85 ? -7.705 -1.700 0.798 1.00 98.06 85 TRP A C 1
ATOM 659 O O . TRP A 1 85 ? -7.936 -1.673 2.003 1.00 98.06 85 TRP A O 1
ATOM 669 N N . ALA A 1 86 ? -7.631 -0.575 0.077 1.00 98.06 86 ALA A N 1
ATOM 670 C CA . ALA A 1 86 ? -7.726 0.759 0.682 1.00 98.06 86 ALA A CA 1
ATOM 671 C C . ALA A 1 86 ? -9.103 0.999 1.312 1.00 98.06 86 ALA A C 1
ATOM 673 O O . ALA A 1 86 ? -9.199 1.323 2.495 1.00 98.06 86 ALA A O 1
ATOM 674 N N . THR A 1 87 ? -10.173 0.732 0.556 1.00 98.06 87 THR A N 1
ATOM 675 C CA . THR A 1 87 ? -11.546 0.825 1.070 1.00 98.06 87 THR A CA 1
ATOM 676 C C . THR A 1 87 ? -11.782 -0.177 2.194 1.00 98.06 87 THR A C 1
ATOM 678 O O . THR A 1 87 ? -12.438 0.144 3.181 1.00 98.06 87 THR A O 1
ATOM 681 N N . ALA A 1 88 ? -11.234 -1.390 2.083 1.00 98.12 88 ALA A N 1
ATOM 682 C CA . ALA A 1 88 ? -11.370 -2.378 3.144 1.00 98.12 88 ALA A CA 1
ATOM 683 C C . ALA A 1 88 ? -10.727 -1.910 4.460 1.00 98.12 88 ALA A C 1
ATOM 685 O O . ALA A 1 88 ? -11.335 -2.076 5.516 1.00 98.12 88 ALA A O 1
ATOM 686 N N . ILE A 1 89 ? -9.543 -1.295 4.411 1.00 98.31 89 ILE A N 1
ATOM 687 C CA . ILE A 1 89 ? -8.874 -0.745 5.597 1.00 98.31 89 ILE A CA 1
ATOM 688 C C . ILE A 1 89 ? -9.703 0.387 6.208 1.00 98.31 89 ILE A C 1
ATOM 690 O O . ILE A 1 89 ? -9.988 0.338 7.401 1.00 98.31 89 ILE A O 1
ATOM 694 N N . GLU A 1 90 ? -10.149 1.355 5.404 1.00 97.50 90 GLU A N 1
ATOM 695 C CA . GLU A 1 90 ? -10.955 2.497 5.873 1.00 97.50 90 GLU A CA 1
ATOM 696 C C . GLU A 1 90 ? -12.266 2.066 6.549 1.00 97.50 90 GLU A C 1
ATOM 698 O O . GLU A 1 90 ? -12.705 2.684 7.518 1.00 97.50 90 GLU A O 1
ATOM 703 N N . LEU A 1 91 ? -12.891 0.989 6.065 1.00 97.38 91 LEU A N 1
ATOM 704 C CA . LEU A 1 91 ? -14.138 0.475 6.635 1.00 97.38 91 LEU A CA 1
ATOM 705 C C . LEU A 1 91 ? -13.933 -0.340 7.917 1.00 97.38 91 LEU A C 1
ATOM 707 O O . LEU A 1 91 ? -14.826 -0.371 8.762 1.00 97.38 91 LEU A O 1
ATOM 711 N N . ASN A 1 92 ? -12.796 -1.023 8.065 1.00 97.94 92 ASN A N 1
ATOM 712 C CA . ASN A 1 92 ? -12.598 -2.001 9.141 1.00 97.94 92 ASN A CA 1
ATOM 713 C C . ASN A 1 92 ? -11.647 -1.530 10.248 1.00 97.94 92 ASN A C 1
ATOM 715 O O . ASN A 1 92 ? -11.639 -2.130 11.322 1.00 97.94 92 ASN A O 1
ATOM 719 N N . VAL A 1 93 ? -10.860 -0.478 10.021 1.00 96.81 93 VAL A N 1
ATOM 720 C CA . VAL A 1 93 ? -9.938 0.079 11.017 1.00 96.81 93 VAL A CA 1
ATOM 721 C C . VAL A 1 93 ? -10.439 1.446 11.466 1.00 96.81 93 VAL A C 1
ATOM 723 O O . VAL A 1 93 ? -10.532 2.365 10.662 1.00 96.81 93 VAL A O 1
ATOM 726 N N . GLN A 1 94 ? -10.774 1.564 12.753 1.00 93.12 94 GLN A N 1
ATOM 727 C CA . GLN A 1 94 ? -11.352 2.783 13.339 1.00 93.12 94 GLN A CA 1
ATOM 728 C C . GLN A 1 94 ? -10.460 3.418 14.420 1.00 93.12 94 GLN A C 1
ATOM 730 O O . GLN A 1 94 ? -10.610 4.597 14.723 1.00 93.12 94 GLN A O 1
ATOM 735 N N . ASP A 1 95 ? -9.519 2.655 14.986 1.00 94.56 95 ASP A N 1
ATOM 736 C CA . ASP A 1 95 ? -8.711 3.083 16.138 1.00 94.56 95 ASP A CA 1
ATOM 737 C C . ASP A 1 95 ? -7.429 3.841 15.752 1.00 94.56 95 ASP A C 1
ATOM 739 O O . ASP A 1 95 ? -6.712 4.344 16.616 1.00 94.56 95 ASP A O 1
ATOM 743 N N . GLU A 1 96 ? -7.115 3.927 14.458 1.00 96.38 96 GLU A N 1
ATOM 744 C CA . GLU A 1 96 ? -5.924 4.605 13.946 1.00 96.38 96 GLU A CA 1
ATOM 745 C C . GLU A 1 96 ? -6.171 5.201 12.548 1.00 96.38 96 GLU A C 1
ATOM 747 O O . GLU A 1 96 ? -7.083 4.760 11.842 1.00 96.38 96 GLU A O 1
ATOM 752 N N . PRO A 1 97 ? -5.365 6.189 12.112 1.00 96.44 97 PRO A N 1
ATOM 753 C CA . PRO A 1 97 ? -5.460 6.728 10.760 1.00 96.44 97 PRO A CA 1
ATOM 754 C C . PRO A 1 97 ? -5.289 5.627 9.694 1.00 96.44 97 PRO A C 1
ATOM 756 O O . PRO A 1 97 ? -4.355 4.826 9.806 1.00 96.44 97 PRO A O 1
ATOM 759 N N . PRO A 1 98 ? -6.100 5.610 8.616 1.00 96.81 98 PRO A N 1
ATOM 760 C CA . PRO A 1 98 ? -6.045 4.555 7.598 1.00 96.81 98 PRO A CA 1
ATOM 761 C C . PRO A 1 98 ? -4.657 4.340 6.980 1.00 96.81 98 PRO A C 1
ATOM 763 O O . PRO A 1 98 ? -4.243 3.205 6.755 1.00 96.81 98 PRO A O 1
ATOM 766 N N . LEU A 1 99 ? -3.898 5.415 6.750 1.00 97.38 99 LEU A N 1
ATOM 767 C CA . LEU A 1 99 ? -2.538 5.315 6.219 1.00 97.38 99 LEU A CA 1
ATOM 768 C C . LEU A 1 99 ? -1.562 4.649 7.202 1.00 97.38 99 LEU A C 1
ATOM 770 O O . LEU A 1 99 ? -0.727 3.846 6.791 1.00 97.38 99 LEU A O 1
ATOM 774 N N . SER A 1 100 ? -1.684 4.938 8.499 1.00 97.38 100 SER A N 1
ATOM 775 C CA . SER A 1 100 ? -0.905 4.261 9.542 1.00 97.38 100 SER A CA 1
ATOM 776 C C . SER A 1 100 ? -1.255 2.774 9.604 1.00 97.38 100 SER A C 1
ATOM 778 O O . SER A 1 100 ? -0.352 1.935 9.622 1.00 97.38 100 SER A O 1
ATOM 780 N N . ALA A 1 101 ? -2.550 2.450 9.521 1.00 98.06 101 ALA A N 1
ATOM 781 C CA . ALA A 1 101 ? -3.021 1.072 9.456 1.00 98.06 101 ALA A CA 1
ATOM 782 C C . ALA A 1 101 ? -2.436 0.327 8.255 1.00 98.06 101 ALA A C 1
ATOM 784 O O . ALA A 1 101 ? -1.969 -0.799 8.401 1.00 98.06 101 ALA A O 1
ATOM 785 N N . PHE A 1 102 ? -2.410 0.953 7.076 1.00 98.31 102 PHE A N 1
ATOM 786 C CA . PHE A 1 102 ? -1.806 0.362 5.885 1.00 98.31 102 PHE A CA 1
ATOM 787 C C . PHE A 1 102 ? -0.347 -0.032 6.109 1.00 98.31 102 PHE A C 1
ATOM 789 O O . PHE A 1 102 ? 0.007 -1.174 5.836 1.00 98.31 102 PHE A O 1
ATOM 796 N N . PHE A 1 103 ? 0.485 0.861 6.651 1.00 98.00 103 PHE A N 1
ATOM 797 C CA . PHE A 1 103 ? 1.897 0.543 6.873 1.00 98.00 103 PHE A CA 1
ATOM 798 C C . PHE A 1 103 ? 2.097 -0.582 7.887 1.00 98.00 103 PHE A C 1
ATOM 800 O O . PHE A 1 103 ? 2.934 -1.449 7.657 1.00 98.00 103 PHE A O 1
ATOM 807 N N . ARG A 1 104 ? 1.300 -0.620 8.959 1.00 97.94 104 ARG A N 1
ATOM 808 C CA . ARG A 1 104 ? 1.325 -1.736 9.913 1.00 97.94 104 ARG A CA 1
ATOM 809 C C . ARG A 1 104 ? 0.938 -3.060 9.245 1.00 97.94 104 ARG A C 1
ATOM 811 O O . ARG A 1 104 ? 1.599 -4.073 9.449 1.00 97.94 104 ARG A O 1
ATOM 818 N N . LEU A 1 105 ? -0.122 -3.059 8.436 1.00 98.25 105 LEU A N 1
ATOM 819 C CA . LEU A 1 105 ? -0.586 -4.245 7.707 1.00 98.25 105 LEU A CA 1
ATOM 820 C C . LEU A 1 105 ? 0.423 -4.711 6.657 1.00 98.25 105 LEU A C 1
ATOM 822 O O . LEU A 1 105 ? 0.585 -5.912 6.457 1.00 98.25 105 LEU A O 1
ATOM 826 N N . LEU A 1 106 ? 1.103 -3.768 6.009 1.00 98.06 106 LEU A N 1
ATOM 827 C CA . LEU A 1 106 ? 2.184 -4.045 5.077 1.00 98.06 106 LEU A CA 1
ATOM 828 C C . LEU A 1 106 ? 3.346 -4.750 5.787 1.00 98.06 106 LEU A C 1
ATOM 830 O O . LEU A 1 106 ? 3.841 -5.755 5.282 1.00 98.06 106 LEU A O 1
ATOM 834 N N . ASP A 1 107 ? 3.742 -4.274 6.970 1.00 97.56 107 ASP A N 1
ATOM 835 C CA . ASP A 1 107 ? 4.802 -4.899 7.767 1.00 97.56 107 ASP A CA 1
ATOM 836 C C . ASP A 1 107 ? 4.406 -6.317 8.218 1.00 97.56 107 ASP A C 1
ATOM 838 O O . ASP A 1 107 ? 5.199 -7.252 8.087 1.00 97.56 107 ASP A O 1
ATOM 842 N N . GLU A 1 108 ? 3.162 -6.509 8.675 1.00 97.81 108 GLU A N 1
ATOM 843 C CA . GLU A 1 108 ? 2.616 -7.831 9.025 1.00 97.81 108 GLU A CA 1
ATOM 844 C C . GLU A 1 108 ? 2.642 -8.801 7.835 1.00 97.81 108 GLU A C 1
ATOM 846 O O . GLU A 1 108 ? 3.059 -9.954 7.975 1.00 97.81 108 GLU A O 1
ATOM 851 N N . TRP A 1 109 ? 2.213 -8.342 6.658 1.00 96.94 109 TRP A N 1
ATOM 852 C CA . TRP A 1 109 ? 2.206 -9.153 5.446 1.00 96.94 109 TRP A CA 1
ATOM 853 C C . TRP A 1 109 ? 3.621 -9.542 5.013 1.00 96.94 109 TRP A C 1
ATOM 855 O O . TRP A 1 109 ? 3.871 -10.719 4.759 1.00 96.94 109 TRP A O 1
ATOM 865 N N . ARG A 1 110 ? 4.568 -8.594 5.004 1.00 94.38 110 ARG A N 1
ATOM 866 C CA . ARG A 1 110 ? 5.974 -8.868 4.660 1.00 94.38 110 ARG A CA 1
ATOM 867 C C . ARG A 1 110 ? 6.627 -9.847 5.633 1.00 94.38 110 ARG A C 1
ATOM 869 O O . ARG A 1 110 ? 7.406 -10.702 5.218 1.00 94.38 110 ARG A O 1
ATOM 876 N N . ALA A 1 111 ? 6.300 -9.753 6.920 1.00 95.38 111 ALA A N 1
ATOM 877 C CA . ALA A 1 111 ? 6.766 -10.719 7.907 1.00 95.38 111 ALA A CA 1
ATOM 878 C C . ALA A 1 111 ? 6.184 -12.120 7.648 1.00 95.38 111 ALA A C 1
ATOM 880 O O . ALA A 1 111 ? 6.909 -13.111 7.737 1.00 95.38 111 ALA A O 1
ATOM 881 N N . ALA A 1 112 ? 4.899 -12.213 7.292 1.00 92.69 112 ALA A N 1
ATOM 882 C CA . ALA A 1 112 ? 4.250 -13.484 6.979 1.00 92.69 112 ALA A CA 1
ATOM 883 C C . ALA A 1 112 ? 4.832 -14.146 5.717 1.00 92.69 112 ALA A C 1
ATOM 885 O O . ALA A 1 112 ? 5.145 -15.337 5.743 1.00 92.69 112 ALA A O 1
ATOM 886 N N . THR A 1 113 ? 5.042 -13.383 4.641 1.00 88.75 113 THR A N 1
ATOM 887 C CA . THR A 1 113 ? 5.562 -13.917 3.371 1.00 88.75 113 THR A CA 1
ATOM 888 C C . THR A 1 113 ? 7.029 -14.326 3.460 1.00 88.75 113 THR A C 1
ATOM 890 O O . THR A 1 113 ? 7.412 -15.346 2.888 1.00 88.75 113 THR A O 1
ATOM 893 N N . ALA A 1 114 ? 7.850 -13.614 4.238 1.00 84.00 114 ALA A N 1
ATOM 894 C CA . ALA A 1 114 ? 9.237 -14.010 4.484 1.00 84.00 114 ALA A CA 1
ATOM 895 C C . ALA A 1 114 ? 9.338 -15.380 5.185 1.00 84.00 114 ALA A C 1
ATOM 897 O O . ALA A 1 114 ? 10.223 -16.178 4.876 1.00 84.00 114 ALA A O 1
ATOM 898 N N . VAL A 1 115 ? 8.416 -15.679 6.109 1.00 76.19 115 VAL A N 1
ATOM 899 C CA . VAL A 1 115 ? 8.352 -16.983 6.792 1.00 76.19 115 VAL A CA 1
ATOM 900 C C . VAL A 1 115 ? 7.914 -18.096 5.840 1.00 76.19 115 VAL A C 1
ATOM 902 O O . VAL A 1 115 ? 8.425 -19.210 5.934 1.00 76.19 115 VAL A O 1
ATOM 905 N N . GLU A 1 116 ? 6.978 -17.815 4.933 1.00 72.50 116 GLU A N 1
ATOM 906 C CA . GLU A 1 116 ? 6.511 -18.780 3.931 1.00 72.50 116 GLU A CA 1
ATOM 907 C C . GLU A 1 116 ? 7.600 -19.122 2.909 1.00 72.50 116 GLU A C 1
ATOM 909 O O . GLU A 1 116 ? 7.747 -20.286 2.555 1.00 72.50 116 GLU A O 1
ATOM 914 N N . GLN A 1 117 ? 8.408 -18.144 2.493 1.00 61.97 117 GLN A N 1
ATOM 915 C CA . GLN A 1 117 ? 9.519 -18.350 1.555 1.00 61.97 117 GLN A CA 1
ATOM 916 C C . GLN A 1 117 ? 10.718 -19.102 2.159 1.00 61.97 117 GLN A C 1
ATOM 918 O O . GLN A 1 117 ? 11.553 -19.618 1.420 1.00 61.97 117 GLN A O 1
ATOM 923 N N . ALA A 1 118 ? 10.825 -19.158 3.489 1.00 59.53 118 ALA A N 1
ATOM 924 C CA . ALA A 1 118 ? 11.898 -19.859 4.196 1.00 59.53 118 ALA A CA 1
ATOM 925 C C . ALA A 1 118 ? 11.584 -21.340 4.501 1.00 59.53 118 ALA A C 1
ATOM 927 O O . ALA A 1 118 ? 12.425 -22.025 5.091 1.00 59.53 118 ALA A O 1
ATOM 928 N N . ARG A 1 119 ? 10.382 -21.819 4.157 1.00 49.28 119 ARG A N 1
ATOM 929 C CA . ARG A 1 119 ? 9.923 -23.207 4.341 1.00 49.28 119 ARG A CA 1
ATOM 930 C C . ARG A 1 119 ? 10.024 -24.004 3.049 1.00 49.28 119 ARG A C 1
ATOM 932 O O . ARG A 1 119 ? 10.332 -25.210 3.167 1.00 49.28 119 ARG A O 1
#